Protein AF-A0A9Q5JHC2-F1 (afdb_monomer_lite)

Radius of gyration: 17.47 Å; chains: 1; bounding box: 38×24×54 Å

Organism: NCBI:txid1859475

pLDDT: mean 81.02, std 11.83, range [45.84, 92.88]

Structure (mmCIF, N/CA/C/O backbone):
data_AF-A0A9Q5JHC2-F1
#
_entry.id   AF-A0A9Q5JHC2-F1
#
loop_
_atom_site.group_PDB
_atom_site.id
_atom_site.type_symbol
_atom_site.label_atom_id
_atom_site.label_alt_id
_atom_site.label_comp_id
_atom_site.label_asym_id
_atom_site.label_entity_id
_atom_site.label_seq_id
_atom_site.pdbx_PDB_ins_code
_atom_site.Cartn_x
_atom_site.Cartn_y
_atom_site.Cartn_z
_atom_site.occupancy
_atom_site.B_iso_or_equiv
_atom_site.auth_seq_id
_atom_site.auth_comp_id
_atom_site.auth_asym_id
_atom_site.auth_atom_id
_atom_site.pdbx_PDB_model_num
ATOM 1 N N . MET A 1 1 ? 21.200 -5.064 -18.507 1.00 47.47 1 MET A N 1
ATOM 2 C CA . MET A 1 1 ? 20.815 -6.440 -18.109 1.00 47.47 1 MET A CA 1
ATOM 3 C C . MET A 1 1 ? 20.798 -6.687 -16.593 1.00 47.47 1 MET A C 1
ATOM 5 O O . MET A 1 1 ? 19.762 -7.161 -16.147 1.00 47.47 1 MET A O 1
ATOM 9 N N . PRO A 1 2 ? 21.817 -6.346 -15.773 1.00 53.28 2 PRO A N 1
ATOM 10 C CA . PRO A 1 2 ? 21.760 -6.601 -14.321 1.00 53.28 2 PRO A CA 1
ATOM 11 C C . PRO A 1 2 ? 20.676 -5.784 -13.587 1.00 53.28 2 PRO A C 1
ATOM 13 O O . PRO A 1 2 ? 19.994 -6.323 -12.725 1.00 53.28 2 PRO A O 1
ATOM 16 N N . LEU A 1 3 ? 20.439 -4.534 -14.009 1.00 52.41 3 LEU A N 1
ATOM 17 C CA . LEU A 1 3 ? 19.396 -3.651 -13.456 1.00 52.41 3 LEU A CA 1
ATOM 18 C C . LEU A 1 3 ? 17.959 -4.170 -13.669 1.00 52.41 3 LEU A C 1
ATOM 20 O O . LEU A 1 3 ? 17.090 -3.982 -12.823 1.00 52.41 3 LEU A O 1
ATOM 24 N N . ALA A 1 4 ? 17.697 -4.854 -14.788 1.00 52.88 4 ALA A N 1
ATOM 25 C CA . ALA A 1 4 ? 16.372 -5.405 -15.083 1.00 52.88 4 ALA A CA 1
ATOM 26 C C . ALA A 1 4 ? 16.067 -6.643 -14.220 1.00 52.88 4 ALA A C 1
ATOM 28 O O . ALA A 1 4 ? 14.956 -6.798 -13.724 1.00 52.88 4 ALA A O 1
ATOM 29 N N . LEU A 1 5 ? 17.076 -7.490 -13.982 1.00 53.91 5 LEU A N 1
ATOM 30 C CA . LEU A 1 5 ? 16.975 -8.659 -13.102 1.00 53.91 5 LEU A CA 1
ATOM 31 C C . LEU A 1 5 ? 16.800 -8.259 -11.630 1.00 53.91 5 LEU A C 1
ATOM 33 O O . LEU A 1 5 ? 15.967 -8.842 -10.935 1.00 53.91 5 LEU A O 1
ATOM 37 N N . SER A 1 6 ? 17.522 -7.231 -11.167 1.00 63.16 6 SER A N 1
ATOM 38 C CA . SER A 1 6 ? 17.329 -6.688 -9.817 1.00 63.16 6 SER A CA 1
ATOM 39 C C . SER A 1 6 ? 15.947 -6.049 -9.649 1.00 63.16 6 SER A C 1
ATOM 41 O O . SER A 1 6 ? 15.307 -6.250 -8.621 1.00 63.16 6 SER A O 1
ATOM 43 N N . SER A 1 7 ? 15.450 -5.351 -10.676 1.00 67.88 7 SER A N 1
ATOM 44 C CA . SER A 1 7 ? 14.123 -4.721 -10.682 1.00 67.88 7 SER A CA 1
ATOM 45 C C . SER A 1 7 ? 12.984 -5.748 -10.561 1.00 67.88 7 SER A C 1
ATOM 47 O O . SER A 1 7 ? 12.091 -5.591 -9.722 1.00 67.88 7 SER A O 1
ATOM 49 N N . ILE A 1 8 ? 13.066 -6.863 -11.297 1.00 75.50 8 ILE A N 1
ATOM 50 C CA . ILE A 1 8 ? 12.108 -7.974 -11.182 1.00 75.50 8 ILE A CA 1
ATOM 51 C C . ILE A 1 8 ? 12.140 -8.578 -9.774 1.00 75.50 8 ILE A C 1
ATOM 53 O O . ILE A 1 8 ? 11.084 -8.746 -9.160 1.00 75.50 8 ILE A O 1
ATOM 57 N N . GLY A 1 9 ? 13.333 -8.863 -9.237 1.00 77.25 9 GLY A N 1
ATOM 58 C CA . GLY A 1 9 ? 13.491 -9.436 -7.898 1.00 77.25 9 GLY A CA 1
ATOM 59 C C . GLY A 1 9 ? 12.878 -8.560 -6.802 1.00 77.25 9 GLY A C 1
ATOM 60 O O . GLY A 1 9 ? 12.099 -9.053 -5.986 1.00 77.25 9 GLY A O 1
ATOM 61 N N . VAL A 1 10 ? 13.149 -7.251 -6.832 1.00 79.75 10 VAL A N 1
ATOM 62 C CA . VAL A 1 10 ? 12.564 -6.273 -5.897 1.00 79.75 10 VAL A CA 1
ATOM 63 C C . VAL A 1 10 ? 11.038 -6.254 -6.007 1.00 79.75 10 VAL A C 1
ATOM 65 O O . VAL A 1 10 ? 10.347 -6.296 -4.988 1.00 79.75 10 VAL A O 1
ATOM 68 N N . SER A 1 11 ? 10.504 -6.268 -7.232 1.00 82.25 11 SER A N 1
ATOM 69 C CA . SER A 1 11 ? 9.060 -6.249 -7.484 1.00 82.25 11 SER A CA 1
ATOM 70 C C . SER A 1 11 ? 8.344 -7.496 -6.931 1.00 82.25 11 SER A C 1
ATOM 72 O O . SER A 1 11 ? 7.270 -7.386 -6.336 1.00 82.25 11 SER A O 1
ATOM 74 N N . ILE A 1 12 ? 8.970 -8.675 -7.045 1.00 85.38 12 ILE A N 1
ATOM 75 C CA . ILE A 1 12 ? 8.438 -9.946 -6.532 1.00 85.38 12 ILE A CA 1
ATOM 76 C C . ILE A 1 12 ? 8.480 -9.968 -5.003 1.00 85.38 12 ILE A C 1
ATOM 78 O O . ILE A 1 12 ? 7.471 -10.284 -4.372 1.00 85.38 12 ILE A O 1
ATOM 82 N N . VAL A 1 13 ? 9.619 -9.608 -4.401 1.00 87.25 13 VAL A N 1
ATOM 83 C CA . VAL A 1 13 ? 9.773 -9.574 -2.936 1.00 87.25 13 VAL A CA 1
ATOM 84 C C . VAL A 1 13 ? 8.765 -8.606 -2.318 1.00 87.25 13 VAL A C 1
ATOM 86 O O . VAL A 1 13 ? 8.062 -8.974 -1.375 1.00 87.25 13 VAL A O 1
ATOM 89 N N . PHE A 1 14 ? 8.625 -7.405 -2.888 1.00 87.81 14 PHE A N 1
ATOM 90 C CA . PHE A 1 14 ? 7.612 -6.444 -2.460 1.00 87.81 14 PHE A CA 1
ATOM 91 C C . PHE A 1 14 ? 6.196 -7.015 -2.595 1.00 87.81 14 PHE A C 1
ATOM 93 O O . PHE A 1 14 ? 5.408 -6.928 -1.653 1.00 87.81 14 PHE A O 1
ATOM 100 N N . GLY A 1 15 ? 5.878 -7.630 -3.738 1.00 89.38 15 GLY A N 1
ATOM 101 C CA . GLY A 1 15 ? 4.572 -8.235 -3.983 1.00 89.38 15 GLY A CA 1
ATOM 102 C C . GLY A 1 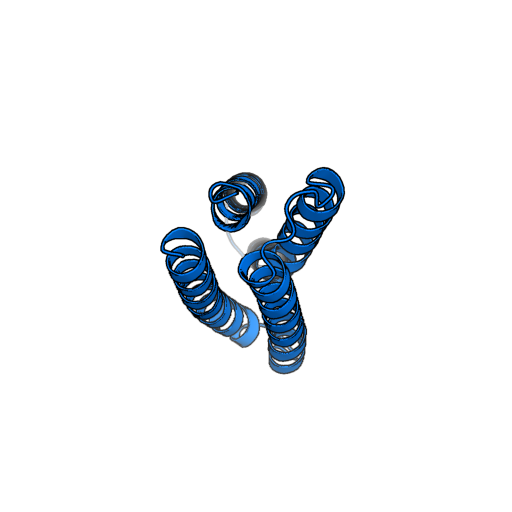15 ? 4.203 -9.288 -2.936 1.00 89.38 15 GLY A C 1
ATOM 103 O O . GLY A 1 15 ? 3.094 -9.262 -2.403 1.00 89.38 15 GLY A O 1
ATOM 104 N N . ILE A 1 16 ? 5.144 -10.167 -2.582 1.00 91.25 16 ILE A N 1
ATOM 105 C CA . ILE A 1 16 ? 4.948 -11.201 -1.554 1.00 91.25 16 ILE A CA 1
ATOM 106 C C . ILE A 1 16 ? 4.708 -10.567 -0.181 1.00 91.25 16 ILE A C 1
ATOM 108 O O . ILE A 1 16 ? 3.722 -10.904 0.478 1.00 91.25 16 ILE A O 1
ATOM 112 N N . ILE A 1 17 ? 5.571 -9.636 0.242 1.00 91.38 17 ILE A N 1
ATOM 113 C CA . ILE A 1 17 ? 5.438 -8.957 1.540 1.00 91.38 17 ILE A CA 1
ATOM 114 C C . ILE A 1 17 ? 4.080 -8.256 1.623 1.00 91.38 17 ILE A C 1
ATOM 116 O O . ILE A 1 17 ? 3.345 -8.446 2.593 1.00 91.38 17 ILE A O 1
ATOM 120 N N . TYR A 1 18 ? 3.709 -7.512 0.579 1.00 90.56 18 TYR A N 1
ATOM 121 C CA . TYR A 1 18 ? 2.442 -6.796 0.536 1.00 90.56 18 TYR A CA 1
ATOM 122 C C . TYR A 1 18 ? 1.239 -7.740 0.590 1.00 90.56 18 TYR A C 1
ATOM 124 O O . TYR A 1 18 ? 0.311 -7.481 1.351 1.00 90.56 18 TYR A O 1
ATOM 132 N N . LEU A 1 19 ? 1.249 -8.854 -0.149 1.00 92.38 19 LEU A N 1
ATOM 133 C CA . LEU A 1 19 ? 0.163 -9.840 -0.103 1.00 92.38 19 LEU A CA 1
ATOM 134 C C . LEU A 1 19 ? 0.002 -10.464 1.289 1.00 92.38 19 LEU A C 1
ATOM 136 O O . LEU A 1 19 ? -1.130 -10.652 1.737 1.00 92.38 19 LEU A O 1
ATOM 140 N N . ILE A 1 20 ? 1.101 -10.736 2.000 1.00 91.62 20 ILE A N 1
ATOM 141 C CA . ILE A 1 20 ? 1.061 -11.242 3.383 1.00 91.62 20 ILE A CA 1
ATOM 142 C C . ILE A 1 20 ? 0.446 -10.196 4.325 1.00 91.62 20 ILE A C 1
ATOM 144 O O . ILE A 1 20 ? -0.421 -10.523 5.147 1.00 91.62 20 ILE A O 1
ATOM 148 N N . THR A 1 21 ? 0.856 -8.931 4.197 1.00 89.25 21 THR A N 1
ATOM 149 C CA . THR A 1 21 ? 0.295 -7.825 4.987 1.00 89.25 21 THR A CA 1
ATOM 150 C C . THR A 1 21 ? -1.191 -7.631 4.685 1.00 89.25 21 THR A C 1
ATOM 152 O O . THR A 1 21 ? -2.005 -7.551 5.606 1.00 89.25 21 THR A O 1
ATOM 155 N N . LEU A 1 22 ? -1.560 -7.630 3.404 1.00 90.81 22 LEU A N 1
ATOM 156 C CA . LEU A 1 22 ? -2.932 -7.498 2.928 1.00 90.81 22 LEU A CA 1
ATOM 157 C C . LEU A 1 22 ? -3.810 -8.631 3.467 1.00 90.81 22 LEU A C 1
ATOM 159 O O . LEU A 1 22 ? -4.875 -8.365 4.015 1.00 90.81 22 LEU A O 1
ATOM 163 N N . TYR A 1 23 ? -3.353 -9.882 3.373 1.00 90.38 23 TYR A N 1
ATOM 164 C CA . TYR A 1 23 ? -4.063 -11.042 3.915 1.00 90.38 23 TYR A CA 1
ATOM 165 C C . TYR A 1 23 ? -4.327 -10.895 5.419 1.00 90.38 23 TYR A C 1
ATOM 167 O O . TYR A 1 23 ? -5.452 -11.102 5.881 1.00 90.38 23 TYR A O 1
ATOM 175 N N . SER A 1 24 ? -3.310 -10.470 6.173 1.00 87.94 24 SER A N 1
ATOM 176 C CA . SER A 1 24 ? -3.411 -10.264 7.622 1.00 87.94 24 SER A CA 1
ATOM 177 C C . SER A 1 24 ? -4.436 -9.183 7.982 1.00 87.94 24 SER A C 1
ATOM 179 O O . SER A 1 24 ? -5.254 -9.387 8.880 1.00 87.94 24 SER A O 1
ATOM 181 N N . ILE A 1 25 ? -4.445 -8.065 7.249 1.00 86.56 25 ILE A N 1
ATOM 182 C CA . ILE A 1 25 ? -5.408 -6.973 7.446 1.00 86.56 25 ILE A CA 1
ATOM 183 C C . ILE A 1 25 ? -6.820 -7.428 7.062 1.00 86.56 25 ILE A C 1
ATOM 185 O O . ILE A 1 25 ? -7.759 -7.311 7.853 1.00 86.56 25 ILE A O 1
ATOM 189 N N . CYS A 1 26 ? -6.980 -7.983 5.861 1.00 86.62 26 CYS A N 1
ATOM 190 C CA . CYS A 1 26 ? -8.278 -8.335 5.302 1.00 86.62 26 CYS A CA 1
ATOM 191 C C . CYS A 1 26 ? -8.987 -9.439 6.093 1.00 86.62 26 CYS A C 1
ATOM 193 O O . CYS A 1 26 ? -10.209 -9.383 6.206 1.00 86.62 26 CYS A O 1
ATOM 195 N N . ARG A 1 27 ? -8.268 -10.387 6.714 1.00 83.56 27 ARG A N 1
ATOM 196 C CA . ARG A 1 27 ? -8.880 -11.438 7.553 1.00 83.56 27 ARG A CA 1
ATOM 197 C C . ARG A 1 27 ? -9.715 -10.876 8.714 1.00 83.56 27 ARG A C 1
ATOM 199 O O . ARG A 1 27 ? -10.655 -11.530 9.157 1.00 83.56 27 ARG A O 1
ATOM 206 N N . SER A 1 28 ? -9.384 -9.680 9.199 1.00 75.19 28 SER A N 1
ATOM 207 C CA . SER A 1 28 ? -10.097 -9.016 10.299 1.00 75.19 28 SER A CA 1
ATOM 208 C C . SER A 1 28 ? -11.357 -8.248 9.863 1.00 75.19 28 SER A C 1
ATOM 210 O O . SER A 1 28 ? -12.123 -7.795 10.714 1.00 75.19 28 SER A O 1
ATOM 212 N N . LEU A 1 29 ? -11.592 -8.099 8.553 1.00 75.31 29 LEU A N 1
ATOM 213 C CA . LEU A 1 29 ? -12.661 -7.269 7.996 1.00 75.31 29 LEU A CA 1
ATOM 214 C C . LEU A 1 29 ? -13.895 -8.094 7.590 1.00 75.31 29 LEU A C 1
ATOM 216 O O . LEU A 1 29 ? -13.760 -9.175 7.006 1.00 75.31 29 LEU A O 1
ATOM 220 N N . PRO A 1 30 ? -15.120 -7.566 7.780 1.00 72.31 30 PRO A N 1
ATOM 221 C CA . PRO A 1 30 ? -16.308 -8.157 7.174 1.00 72.31 30 PRO A CA 1
ATOM 222 C C . PRO A 1 30 ? -16.178 -8.096 5.644 1.00 72.31 30 PRO A C 1
ATOM 224 O O . PRO A 1 30 ? -15.861 -7.048 5.087 1.00 72.31 30 PRO A O 1
ATOM 227 N N . LYS A 1 31 ? -16.414 -9.225 4.959 1.00 80.94 31 LYS A N 1
ATOM 228 C CA . LYS A 1 31 ? -16.166 -9.390 3.507 1.00 80.94 31 LYS A CA 1
ATOM 229 C C . LYS A 1 31 ? -14.690 -9.219 3.096 1.00 80.94 31 LYS A C 1
ATOM 231 O O . LYS A 1 31 ? -14.409 -8.921 1.936 1.00 80.94 31 LYS A O 1
ATOM 236 N N . GLY A 1 32 ? -13.753 -9.474 4.011 1.00 80.38 32 GLY A N 1
ATOM 237 C CA . GLY A 1 32 ? -12.308 -9.355 3.796 1.00 80.38 32 GLY A CA 1
ATOM 238 C C . GLY A 1 32 ? -11.761 -10.040 2.542 1.00 80.38 32 GLY A C 1
ATOM 239 O O . GLY A 1 32 ? -10.886 -9.486 1.886 1.00 80.38 32 GLY A O 1
ATOM 240 N N . ASN A 1 33 ? -12.325 -11.187 2.150 1.00 84.81 33 ASN A N 1
ATOM 241 C CA . ASN A 1 33 ? -11.901 -11.910 0.946 1.00 84.81 33 ASN A CA 1
ATOM 242 C C . ASN A 1 33 ? -12.067 -11.070 -0.332 1.00 84.81 33 ASN A C 1
ATOM 244 O O . ASN A 1 33 ? -11.173 -11.060 -1.171 1.00 84.81 33 ASN A O 1
ATOM 248 N N . TYR A 1 34 ? -13.168 -10.321 -0.471 1.00 86.94 34 TYR A N 1
ATOM 249 C CA . TYR A 1 34 ? -13.398 -9.476 -1.650 1.00 86.94 34 TYR A CA 1
ATOM 250 C C . TYR A 1 34 ? -12.381 -8.335 -1.735 1.00 86.94 34 TYR A C 1
ATOM 252 O O . TYR A 1 34 ? -11.840 -8.078 -2.807 1.00 86.94 34 TYR A O 1
ATOM 260 N N . PHE A 1 35 ? -12.074 -7.705 -0.595 1.00 85.94 35 PHE A N 1
ATOM 261 C CA . PHE A 1 35 ? -11.030 -6.683 -0.508 1.00 85.94 35 PHE A CA 1
ATOM 262 C C . PHE A 1 35 ? -9.649 -7.258 -0.829 1.00 85.94 35 PHE A C 1
ATOM 264 O O . PHE A 1 35 ? -8.886 -6.659 -1.583 1.00 85.94 35 PHE A O 1
ATOM 271 N N . PHE A 1 36 ? -9.335 -8.442 -0.300 1.00 90.06 36 PHE A N 1
ATOM 272 C CA . PHE A 1 36 ? -8.074 -9.110 -0.588 1.00 90.06 36 PHE A CA 1
ATOM 273 C C . PHE A 1 36 ? -7.900 -9.334 -2.095 1.00 90.06 36 PHE A C 1
ATOM 275 O O . PHE A 1 36 ? -6.897 -8.906 -2.663 1.00 90.06 36 PHE A O 1
ATOM 282 N N . TYR A 1 37 ? -8.895 -9.929 -2.762 1.00 90.38 37 TYR A N 1
ATOM 283 C CA . TYR A 1 37 ? -8.810 -10.189 -4.199 1.00 90.38 37 TYR A CA 1
ATOM 284 C C . TYR A 1 37 ? -8.713 -8.902 -5.026 1.00 90.38 37 TYR A C 1
ATOM 286 O O . TYR A 1 37 ? -7.903 -8.852 -5.950 1.00 90.38 37 TYR A O 1
ATOM 294 N N . SER A 1 38 ? -9.461 -7.844 -4.689 1.00 90.38 38 SER A N 1
ATOM 295 C CA . SER A 1 38 ? -9.398 -6.585 -5.446 1.00 90.38 38 SER A CA 1
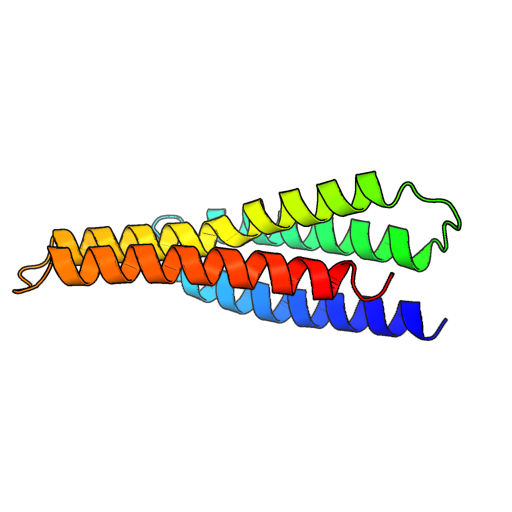ATOM 296 C C . SER A 1 38 ? -8.016 -5.930 -5.376 1.00 90.38 38 SER A C 1
ATOM 298 O O . SER A 1 38 ? -7.468 -5.540 -6.407 1.00 90.38 38 SER A O 1
ATOM 300 N N . PHE A 1 39 ? -7.418 -5.850 -4.183 1.00 91.25 39 PHE A N 1
ATOM 301 C CA . PHE A 1 39 ? -6.092 -5.246 -4.011 1.00 91.25 39 PHE A CA 1
ATOM 302 C C . PHE A 1 39 ? -4.966 -6.147 -4.531 1.00 91.25 39 PHE A C 1
ATOM 304 O O . PHE A 1 39 ? -3.995 -5.637 -5.090 1.00 91.25 39 PHE A O 1
ATOM 311 N N . ALA A 1 40 ? -5.107 -7.471 -4.427 1.00 90.75 40 ALA A N 1
ATOM 312 C CA . ALA A 1 40 ? -4.163 -8.416 -5.018 1.00 90.75 40 ALA A CA 1
ATOM 313 C C . ALA A 1 40 ? -4.127 -8.297 -6.551 1.00 90.75 40 ALA A C 1
ATOM 315 O O . ALA A 1 40 ? -3.045 -8.222 -7.130 1.00 90.75 40 ALA A O 1
ATOM 316 N N . ILE A 1 41 ? -5.289 -8.209 -7.211 1.00 92.88 41 ILE A N 1
ATOM 317 C CA . ILE A 1 41 ? -5.369 -8.020 -8.669 1.00 92.88 41 ILE A CA 1
ATOM 318 C C . ILE A 1 41 ? -4.734 -6.685 -9.078 1.00 92.88 41 ILE A C 1
ATOM 320 O O . ILE A 1 41 ? -3.944 -6.652 -10.021 1.00 92.88 41 ILE A O 1
ATOM 324 N N . MET A 1 42 ? -5.026 -5.597 -8.356 1.00 92.38 42 MET A N 1
ATOM 325 C CA . MET A 1 42 ? -4.418 -4.284 -8.615 1.00 92.38 42 MET A CA 1
ATOM 326 C C . MET A 1 42 ? -2.891 -4.311 -8.472 1.00 92.38 42 MET A C 1
ATOM 328 O O . MET A 1 42 ? -2.191 -3.760 -9.322 1.00 92.38 42 MET A O 1
ATOM 332 N N . LEU A 1 43 ? -2.370 -4.974 -7.435 1.00 91.56 43 LEU A N 1
ATOM 333 C CA . LEU A 1 43 ? -0.932 -5.146 -7.236 1.00 91.56 43 LEU A CA 1
ATOM 334 C C . LEU A 1 43 ? -0.303 -5.918 -8.400 1.00 91.56 43 LEU A C 1
ATOM 336 O O . LEU A 1 43 ? 0.684 -5.461 -8.969 1.00 91.56 43 LEU A O 1
ATOM 340 N N . VAL A 1 44 ? -0.876 -7.065 -8.773 1.00 90.81 44 VAL A N 1
ATOM 341 C CA . VAL A 1 44 ? -0.355 -7.892 -9.872 1.00 90.81 44 VAL A CA 1
ATOM 342 C C . VAL A 1 44 ? -0.360 -7.108 -11.185 1.00 90.81 44 VAL A C 1
ATOM 344 O O . VAL A 1 44 ? 0.650 -7.095 -11.885 1.00 90.81 44 VAL A O 1
ATOM 347 N N . ALA A 1 45 ? -1.447 -6.395 -11.492 1.00 89.81 45 ALA A N 1
ATOM 348 C CA . ALA A 1 45 ? -1.527 -5.548 -12.680 1.00 89.81 45 ALA A CA 1
ATOM 349 C C . ALA A 1 45 ? -0.438 -4.461 -12.686 1.00 89.81 45 ALA A C 1
ATOM 351 O O . ALA A 1 45 ? 0.233 -4.265 -13.700 1.00 89.81 45 ALA A O 1
ATOM 352 N N . PHE A 1 46 ? -0.206 -3.798 -11.549 1.00 89.50 46 PHE A N 1
ATOM 353 C CA . PHE A 1 46 ? 0.865 -2.812 -11.414 1.00 89.50 46 PHE A CA 1
ATOM 354 C C . PHE A 1 46 ? 2.254 -3.424 -11.614 1.00 89.50 46 PHE A C 1
ATOM 356 O O . PHE A 1 46 ? 3.043 -2.879 -12.383 1.00 89.50 46 PHE A O 1
ATOM 363 N N . LEU A 1 47 ? 2.545 -4.566 -10.985 1.00 88.44 47 LEU A N 1
ATOM 364 C CA . LEU A 1 47 ? 3.835 -5.246 -11.121 1.00 88.44 47 LEU A CA 1
ATOM 365 C C . LEU A 1 47 ? 4.084 -5.713 -12.562 1.00 88.44 47 LEU A C 1
ATOM 367 O O . LEU A 1 47 ? 5.214 -5.627 -13.042 1.00 88.44 47 LEU A O 1
ATOM 371 N N . LEU A 1 48 ? 3.050 -6.161 -13.280 1.00 86.56 48 LEU A N 1
ATOM 372 C CA . LEU A 1 48 ? 3.159 -6.502 -14.702 1.00 86.56 48 LEU A CA 1
ATOM 373 C C . LEU A 1 48 ? 3.486 -5.268 -15.553 1.00 86.56 48 LEU A C 1
ATOM 375 O O . LEU A 1 48 ? 4.401 -5.328 -16.372 1.00 86.56 48 LEU A O 1
ATOM 379 N N . ILE A 1 49 ? 2.802 -4.138 -15.331 1.00 84.62 49 ILE A N 1
ATOM 380 C CA . ILE A 1 49 ? 3.085 -2.871 -16.034 1.00 84.62 49 ILE A CA 1
ATOM 381 C C . ILE A 1 49 ? 4.503 -2.378 -15.717 1.00 84.62 49 ILE A C 1
ATOM 383 O O . ILE A 1 49 ? 5.223 -1.954 -16.622 1.00 84.62 49 ILE A O 1
ATOM 387 N N . TYR A 1 50 ? 4.904 -2.444 -14.446 1.00 81.81 50 TYR A N 1
ATOM 388 C CA . TYR A 1 50 ? 6.231 -2.070 -13.967 1.00 81.81 50 TYR A CA 1
ATOM 389 C C . TYR A 1 50 ? 7.326 -2.872 -14.679 1.00 81.81 50 TYR A C 1
ATOM 391 O O . TYR A 1 50 ? 8.209 -2.298 -15.319 1.00 81.81 50 TYR A O 1
ATOM 399 N N . ASN A 1 51 ? 7.220 -4.203 -14.642 1.00 79.69 51 ASN A N 1
ATOM 400 C CA . ASN A 1 51 ? 8.207 -5.093 -15.243 1.00 79.69 51 ASN A CA 1
ATOM 401 C C . ASN A 1 51 ? 8.211 -5.010 -16.771 1.00 79.69 51 ASN A C 1
ATOM 403 O O . ASN A 1 51 ? 9.285 -5.009 -17.363 1.00 79.69 51 ASN A O 1
ATOM 407 N N . TYR A 1 52 ? 7.047 -4.880 -17.417 1.00 78.38 52 TYR A N 1
ATOM 408 C CA . TYR A 1 52 ? 6.967 -4.680 -18.867 1.00 78.38 52 TYR A CA 1
ATOM 409 C C . TYR A 1 52 ? 7.711 -3.411 -19.303 1.00 78.38 52 TYR A C 1
ATOM 411 O O . TYR A 1 52 ? 8.492 -3.444 -20.254 1.00 78.38 52 TYR A O 1
ATOM 419 N N . LYS A 1 53 ? 7.524 -2.301 -18.576 1.00 73.00 53 LYS A N 1
ATOM 420 C CA . LYS A 1 53 ? 8.210 -1.036 -18.871 1.00 73.00 53 LYS A CA 1
ATOM 421 C C . LYS A 1 53 ? 9.724 -1.123 -18.651 1.00 73.00 53 LYS A C 1
ATOM 423 O O . LYS A 1 53 ? 10.472 -0.616 -19.482 1.00 73.00 53 LYS A O 1
ATOM 428 N N . TYR A 1 54 ? 10.173 -1.794 -17.590 1.00 66.25 54 TYR A N 1
ATOM 429 C CA . TYR A 1 54 ? 11.601 -1.964 -17.292 1.00 66.25 54 TYR A CA 1
ATOM 430 C C . TYR A 1 54 ? 12.321 -2.945 -18.225 1.00 66.25 54 TYR A C 1
ATOM 432 O O . TYR A 1 54 ? 13.439 -2.677 -18.661 1.00 66.25 54 TYR A O 1
ATOM 440 N N . LEU A 1 55 ? 11.694 -4.080 -18.547 1.00 62.97 55 LEU A N 1
ATOM 441 C CA . LEU A 1 55 ? 12.246 -5.077 -19.471 1.00 62.97 55 LEU A CA 1
ATOM 442 C C . LEU A 1 55 ? 12.253 -4.574 -20.918 1.00 62.97 55 LEU A C 1
ATOM 444 O O . LEU A 1 55 ? 13.137 -4.945 -21.687 1.00 62.97 55 LEU A O 1
ATOM 448 N N . GLY A 1 56 ? 11.297 -3.713 -21.277 1.00 55.97 56 GLY A N 1
ATOM 449 C CA . GLY A 1 56 ? 11.162 -3.147 -22.618 1.00 55.97 56 GLY A CA 1
ATOM 450 C C . GLY A 1 56 ? 12.238 -2.131 -23.010 1.00 55.97 56 GLY A C 1
ATOM 451 O O . GLY A 1 56 ? 12.244 -1.711 -24.163 1.00 55.97 56 GLY A O 1
ATOM 452 N N . ASN A 1 57 ? 13.135 -1.738 -22.092 1.00 53.81 57 ASN A N 1
ATOM 453 C CA . ASN A 1 57 ? 14.295 -0.879 -22.363 1.00 53.81 57 ASN A CA 1
ATOM 454 C C . ASN A 1 57 ? 13.943 0.374 -23.203 1.00 53.81 57 ASN A C 1
ATOM 456 O O . ASN A 1 57 ? 14.695 0.762 -24.098 1.00 53.81 57 ASN A O 1
ATOM 460 N N . GLN A 1 58 ? 12.774 0.990 -22.962 1.00 51.97 58 GLN A N 1
ATOM 461 C CA . GLN A 1 58 ? 12.336 2.180 -23.698 1.00 51.97 58 GLN A CA 1
ATOM 462 C C . GLN A 1 58 ? 13.104 3.411 -23.207 1.00 51.97 58 GLN A C 1
ATOM 464 O O . GLN A 1 58 ? 12.644 4.186 -22.368 1.00 51.97 58 GLN A O 1
ATOM 469 N N . ILE A 1 59 ? 14.307 3.556 -23.760 1.00 45.84 59 ILE A N 1
ATOM 470 C CA . ILE A 1 59 ? 15.144 4.753 -23.754 1.00 45.84 59 ILE A CA 1
ATOM 471 C C . ILE A 1 59 ? 14.274 5.906 -24.282 1.00 45.84 59 ILE A C 1
ATOM 473 O O . ILE A 1 59 ? 14.008 5.986 -25.476 1.00 45.84 59 ILE A O 1
ATOM 477 N N . GLY A 1 60 ? 13.757 6.750 -23.386 1.00 51.75 60 GLY A N 1
ATOM 478 C CA . GLY A 1 60 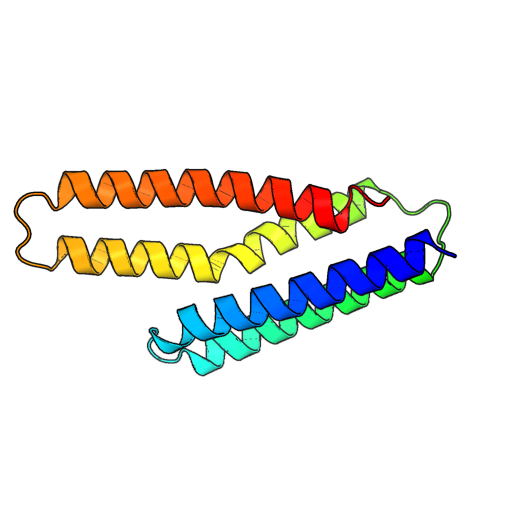? 12.917 7.903 -23.742 1.00 51.75 60 GLY A CA 1
ATOM 479 C C . GLY A 1 60 ? 11.490 7.897 -23.191 1.00 51.75 60 GLY A C 1
ATOM 480 O O . GLY A 1 60 ? 10.693 8.749 -23.583 1.00 51.75 60 GLY A O 1
ATOM 481 N N . TYR A 1 61 ? 11.133 6.979 -22.286 1.00 57.78 61 TYR A N 1
ATOM 482 C CA . TYR A 1 61 ? 9.824 7.059 -21.636 1.00 57.78 61 TYR A CA 1
ATOM 483 C C . TYR A 1 61 ? 9.694 8.333 -20.794 1.00 57.78 61 TYR A C 1
ATOM 485 O O . TYR A 1 61 ? 10.623 8.740 -20.097 1.00 57.78 61 TYR A O 1
ATOM 493 N N . ASN A 1 62 ? 8.509 8.944 -20.834 1.00 65.00 62 ASN A N 1
ATOM 494 C CA . ASN A 1 62 ? 8.195 10.151 -20.085 1.00 65.00 62 ASN A CA 1
ATOM 495 C C . ASN A 1 62 ? 8.173 9.817 -18.580 1.00 65.00 62 ASN A C 1
ATOM 497 O O . ASN A 1 62 ? 7.144 9.367 -18.062 1.00 65.00 62 ASN A O 1
ATOM 501 N N . VAL A 1 63 ? 9.321 9.975 -17.907 1.00 70.50 63 VAL A N 1
ATOM 502 C CA . VAL A 1 63 ? 9.568 9.673 -16.478 1.00 70.50 63 VAL A CA 1
ATOM 503 C C . VAL A 1 63 ? 8.449 10.225 -15.597 1.00 70.50 63 VAL A C 1
ATOM 505 O O . VAL A 1 63 ? 8.003 9.583 -14.650 1.00 70.50 63 VAL A O 1
ATOM 508 N N . GLU A 1 64 ? 7.908 11.377 -15.977 1.00 72.31 64 GLU A N 1
ATOM 509 C CA . GLU A 1 64 ? 6.811 12.037 -15.288 1.00 72.31 64 GLU A CA 1
ATOM 510 C C . GLU A 1 64 ? 5.506 11.220 -15.290 1.00 72.31 64 GLU A C 1
ATOM 512 O O . GLU A 1 64 ? 4.822 11.124 -14.271 1.00 72.31 64 GLU A O 1
ATOM 517 N N . SER A 1 65 ? 5.166 10.568 -16.406 1.00 73.75 65 SER A N 1
ATOM 518 C CA . SER A 1 65 ? 3.965 9.723 -16.509 1.00 73.75 65 SER A CA 1
ATOM 519 C C . SER A 1 65 ? 4.066 8.462 -15.646 1.00 73.75 65 SER A C 1
ATOM 521 O O . SER A 1 65 ? 3.075 8.014 -15.068 1.00 73.75 65 SER A O 1
ATOM 523 N N . PHE A 1 66 ? 5.273 7.905 -15.525 1.00 79.12 66 PHE A N 1
ATOM 524 C CA . PHE A 1 66 ? 5.535 6.744 -14.685 1.00 79.12 66 PHE A CA 1
ATOM 525 C C . PHE A 1 66 ? 5.550 7.121 -13.204 1.00 79.12 66 PHE A C 1
ATOM 527 O O . PHE A 1 66 ? 4.906 6.441 -12.410 1.00 79.12 66 PHE A O 1
ATOM 534 N N . ASN A 1 67 ? 6.155 8.260 -12.860 1.00 79.94 67 ASN A N 1
ATOM 535 C CA . ASN A 1 67 ? 6.107 8.843 -11.522 1.00 79.94 67 ASN A CA 1
ATOM 536 C C . ASN A 1 67 ? 4.663 9.015 -11.029 1.00 79.94 67 ASN A C 1
ATOM 538 O O . ASN A 1 67 ? 4.299 8.529 -9.959 1.00 79.94 67 ASN A O 1
ATOM 542 N N . ARG A 1 68 ? 3.799 9.621 -11.856 1.00 83.62 68 ARG A N 1
ATOM 543 C CA . ARG A 1 68 ? 2.373 9.776 -11.526 1.00 83.62 68 ARG A CA 1
ATOM 544 C C . ARG A 1 68 ? 1.690 8.429 -11.286 1.00 83.62 68 ARG A C 1
ATOM 546 O O . ARG A 1 68 ? 0.907 8.311 -10.348 1.00 83.62 68 ARG A O 1
ATOM 553 N N . LEU A 1 69 ? 1.990 7.412 -12.096 1.00 84.88 69 LEU A N 1
ATOM 554 C CA . LEU A 1 69 ? 1.419 6.073 -11.934 1.00 84.88 69 LEU A CA 1
ATOM 555 C C . LEU A 1 69 ? 1.884 5.412 -10.628 1.00 84.88 69 LEU A C 1
ATOM 557 O O . LEU A 1 69 ? 1.047 4.899 -9.888 1.00 84.88 69 LEU A O 1
ATOM 561 N N . VAL A 1 70 ? 3.183 5.464 -10.317 1.00 86.19 70 VAL A N 1
ATOM 562 C CA . VAL A 1 70 ? 3.753 4.945 -9.060 1.00 86.19 70 VAL A CA 1
ATOM 563 C C . VAL A 1 70 ? 3.133 5.659 -7.858 1.00 86.19 70 VAL A C 1
ATOM 565 O O . VAL A 1 70 ? 2.713 5.000 -6.909 1.00 86.19 70 VAL A O 1
ATOM 568 N N . TYR A 1 71 ? 2.976 6.982 -7.922 1.00 87.12 71 TYR A N 1
ATOM 569 C CA . TYR A 1 71 ? 2.327 7.761 -6.870 1.00 87.12 71 TYR A CA 1
ATOM 570 C C . TYR A 1 71 ? 0.860 7.353 -6.659 1.00 87.12 71 TYR A C 1
ATOM 572 O O . TYR A 1 71 ? 0.467 7.039 -5.535 1.00 87.12 71 TYR A O 1
ATOM 580 N N . ILE A 1 72 ? 0.057 7.281 -7.727 1.00 88.38 72 ILE A N 1
ATOM 581 C CA . ILE A 1 72 ? -1.359 6.879 -7.646 1.00 88.38 72 ILE A CA 1
ATOM 582 C C . ILE A 1 72 ? -1.485 5.462 -7.077 1.00 88.38 72 ILE A C 1
ATOM 584 O O . ILE A 1 72 ? -2.286 5.225 -6.171 1.00 88.38 72 ILE A O 1
ATOM 588 N N . MET A 1 73 ? -0.664 4.528 -7.560 1.00 89.69 73 MET A N 1
ATOM 589 C CA . MET A 1 73 ? -0.667 3.156 -7.055 1.00 89.69 73 MET A CA 1
ATOM 590 C C . MET A 1 73 ? -0.225 3.082 -5.595 1.00 89.69 73 MET A C 1
ATOM 592 O O . MET A 1 73 ? -0.818 2.318 -4.836 1.00 89.69 73 MET A O 1
ATOM 596 N N . SER A 1 74 ? 0.731 3.910 -5.165 1.00 89.50 74 SER A N 1
ATOM 597 C CA . SER A 1 74 ? 1.129 3.984 -3.756 1.00 89.50 74 SER A CA 1
ATOM 598 C C . SER A 1 74 ? -0.047 4.387 -2.856 1.00 89.50 74 SER A C 1
ATOM 600 O O . SER A 1 74 ? -0.249 3.773 -1.809 1.00 89.50 74 SER A O 1
ATOM 602 N N . LEU A 1 75 ? -0.875 5.347 -3.290 1.00 90.75 75 LEU A N 1
ATOM 603 C CA . LEU A 1 75 ? -2.054 5.795 -2.547 1.00 90.75 75 LEU A CA 1
ATOM 604 C C . LEU A 1 75 ? -3.119 4.701 -2.467 1.00 90.75 75 LEU A C 1
ATOM 606 O O . LEU A 1 75 ? -3.647 4.433 -1.387 1.00 90.75 75 LEU A O 1
ATOM 610 N N . ILE A 1 76 ? -3.407 4.043 -3.593 1.00 90.69 76 ILE A N 1
ATOM 611 C CA . ILE A 1 76 ? -4.400 2.964 -3.657 1.00 90.69 76 ILE A CA 1
ATOM 612 C C . ILE A 1 76 ? -3.966 1.798 -2.767 1.00 90.69 76 ILE A C 1
ATOM 614 O O . ILE A 1 76 ? -4.747 1.329 -1.942 1.00 90.69 76 ILE A O 1
ATOM 618 N N . LEU A 1 77 ? -2.712 1.357 -2.879 1.00 90.81 77 LEU A N 1
ATOM 619 C CA . LEU A 1 77 ? -2.199 0.216 -2.120 1.00 90.81 77 LEU A CA 1
ATOM 620 C C . LEU A 1 77 ? -2.067 0.505 -0.614 1.00 90.81 77 LEU A C 1
ATOM 622 O O . LEU A 1 77 ? -2.011 -0.437 0.176 1.00 90.81 77 LEU A O 1
ATOM 626 N N . TYR A 1 78 ? -2.082 1.772 -0.193 1.00 91.50 78 TYR A N 1
ATOM 627 C CA . TYR A 1 78 ? -2.113 2.146 1.223 1.00 91.50 78 TYR A CA 1
ATOM 628 C C . TYR A 1 78 ? -3.517 2.056 1.857 1.00 91.50 78 TYR A C 1
ATOM 630 O O . TYR A 1 78 ? -3.638 1.921 3.077 1.00 91.50 78 TYR A O 1
ATOM 638 N N . LEU A 1 79 ? -4.594 2.086 1.061 1.00 90.06 79 LEU A N 1
ATOM 639 C CA . LEU A 1 79 ? -5.976 2.085 1.569 1.00 90.06 79 LEU A CA 1
ATOM 640 C C . LEU A 1 79 ? -6.297 0.953 2.562 1.00 90.06 79 LEU A C 1
ATOM 642 O O . LEU A 1 79 ? -6.919 1.247 3.583 1.00 90.06 79 LEU A O 1
ATOM 646 N N . PRO A 1 80 ? -5.880 -0.311 2.349 1.00 87.38 80 PRO A N 1
ATOM 647 C CA . PRO A 1 80 ? -6.128 -1.383 3.316 1.00 87.38 80 PRO A CA 1
ATOM 648 C C . PRO A 1 80 ? -5.545 -1.081 4.701 1.00 87.38 80 PRO A C 1
ATOM 650 O O . PRO A 1 80 ? -6.196 -1.323 5.717 1.00 87.38 80 PRO A O 1
ATOM 653 N N . ILE A 1 81 ? -4.342 -0.499 4.743 1.00 87.56 81 ILE A N 1
ATOM 654 C CA . ILE A 1 81 ? -3.665 -0.109 5.985 1.00 87.56 81 ILE A CA 1
ATOM 655 C C . ILE A 1 81 ? -4.460 1.007 6.668 1.00 87.56 81 ILE A C 1
ATOM 657 O O . ILE A 1 81 ? -4.781 0.896 7.852 1.00 87.56 81 ILE A O 1
ATOM 661 N N . LEU A 1 82 ? -4.857 2.039 5.915 1.00 88.69 82 LEU A N 1
ATOM 662 C CA . LEU A 1 82 ? -5.682 3.139 6.421 1.00 88.69 82 LEU A CA 1
ATOM 663 C C . LEU A 1 82 ? -7.006 2.634 7.027 1.00 88.69 82 LEU A C 1
ATOM 665 O O . LEU A 1 82 ? -7.368 3.025 8.137 1.00 88.69 82 LEU A O 1
ATOM 669 N N . ILE A 1 83 ? -7.704 1.726 6.337 1.00 85.94 83 ILE A N 1
ATOM 670 C CA . ILE A 1 83 ? -8.960 1.120 6.813 1.00 85.94 83 ILE A CA 1
ATOM 671 C C . ILE A 1 83 ? -8.734 0.367 8.131 1.00 85.94 83 ILE A C 1
ATOM 673 O O . ILE A 1 83 ? -9.550 0.474 9.049 1.00 85.94 83 ILE A O 1
ATOM 677 N N . SER A 1 84 ? -7.614 -0.351 8.259 1.00 85.12 84 SER A N 1
ATOM 678 C CA . SER A 1 84 ? -7.245 -1.033 9.504 1.00 85.12 84 SER A CA 1
ATOM 679 C C . SER A 1 84 ? -7.092 -0.052 10.672 1.00 85.12 84 SER A C 1
ATOM 681 O O . SER A 1 84 ? -7.606 -0.309 11.763 1.00 85.12 84 SER A O 1
ATOM 683 N N . PHE A 1 85 ? -6.436 1.091 10.450 1.00 85.75 85 PHE A N 1
ATOM 684 C CA . PHE A 1 85 ? -6.279 2.133 11.471 1.00 85.75 85 PHE A CA 1
ATOM 685 C C . PHE A 1 85 ? -7.605 2.792 11.852 1.00 85.75 85 PHE A C 1
ATOM 687 O O . PHE A 1 85 ? -7.860 3.006 13.039 1.00 85.75 85 PHE A O 1
ATOM 694 N N . ILE A 1 86 ? -8.473 3.062 10.874 1.00 85.00 86 ILE A N 1
ATOM 695 C CA . ILE A 1 86 ? -9.815 3.606 11.125 1.00 85.00 86 ILE A CA 1
ATOM 696 C C . ILE A 1 86 ? -10.631 2.627 11.975 1.00 85.00 86 ILE A C 1
ATOM 698 O O . ILE A 1 86 ? -11.230 3.030 12.971 1.00 85.00 86 ILE A O 1
ATOM 702 N N . ASN A 1 87 ? -10.615 1.334 11.644 1.00 83.62 87 ASN A N 1
ATOM 703 C CA . ASN A 1 87 ? -11.324 0.325 12.431 1.00 83.62 87 ASN A CA 1
ATOM 704 C C . ASN A 1 87 ? -10.789 0.219 13.860 1.00 83.62 87 ASN A C 1
ATOM 706 O O . ASN A 1 87 ? -11.579 0.137 14.801 1.00 83.62 87 ASN A O 1
ATOM 710 N N . LEU A 1 88 ? -9.468 0.281 14.040 1.00 83.50 88 LEU A N 1
ATOM 711 C CA . LEU A 1 88 ? -8.856 0.283 15.365 1.00 83.50 88 LEU A CA 1
ATOM 712 C C . LEU A 1 88 ? -9.280 1.519 16.174 1.00 83.50 88 LEU A C 1
ATOM 714 O O . LEU A 1 88 ? -9.681 1.381 17.330 1.00 83.50 88 LEU A O 1
ATOM 718 N N . ALA A 1 89 ? -9.298 2.704 15.556 1.00 83.31 89 ALA A N 1
ATOM 719 C CA . ALA A 1 89 ? -9.792 3.924 16.191 1.00 83.31 89 ALA A CA 1
ATOM 720 C C . ALA A 1 89 ? -11.273 3.795 16.600 1.00 83.31 89 ALA A C 1
ATOM 722 O O . ALA A 1 89 ? -11.634 4.120 17.732 1.00 83.31 89 ALA A O 1
ATOM 723 N N . VAL A 1 90 ? -12.130 3.245 15.731 1.00 83.56 90 VAL A N 1
ATOM 724 C CA . VAL A 1 90 ? -1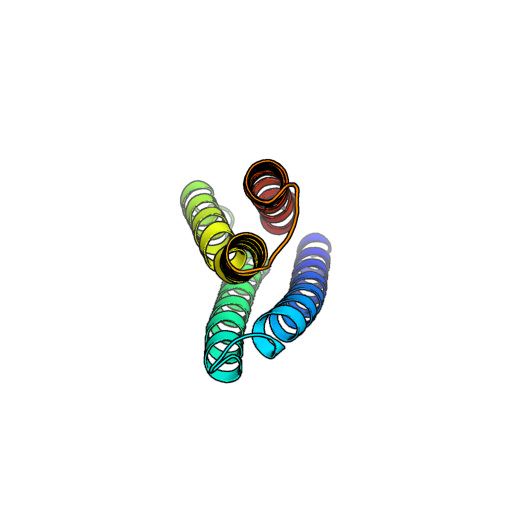3.555 3.011 16.035 1.00 83.56 90 VAL A CA 1
ATOM 725 C C . VAL A 1 90 ? -13.732 2.048 17.214 1.00 83.56 90 VAL A C 1
ATOM 727 O O . VAL A 1 90 ? -14.570 2.296 18.086 1.00 83.56 90 VAL A O 1
ATOM 730 N N . ILE A 1 91 ? -12.946 0.969 17.278 1.00 84.06 91 ILE A N 1
ATOM 731 C CA . ILE A 1 91 ? -12.980 0.006 18.391 1.00 84.06 91 ILE A CA 1
ATOM 732 C C . ILE A 1 91 ? -12.574 0.686 19.706 1.00 84.06 91 ILE A C 1
ATOM 734 O O . ILE A 1 91 ? -13.261 0.526 20.718 1.00 84.06 91 ILE A O 1
ATOM 738 N N . VAL A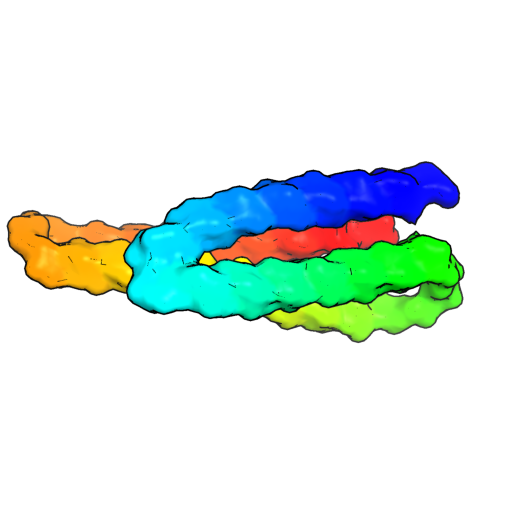 1 92 ? -11.508 1.490 19.693 1.00 84.88 92 VAL A N 1
ATOM 739 C CA . VAL A 1 92 ? -11.037 2.234 20.874 1.00 84.88 92 VAL A CA 1
ATOM 740 C C . VAL A 1 92 ? -12.088 3.240 21.355 1.00 84.88 92 VAL A C 1
ATOM 742 O O . VAL A 1 92 ? -12.347 3.331 22.558 1.00 84.88 92 VAL A O 1
ATOM 745 N N . PHE A 1 93 ? -12.750 3.950 20.438 1.00 80.56 93 PHE A N 1
ATOM 746 C CA . PHE A 1 93 ? -13.833 4.876 20.781 1.00 80.56 93 PHE A CA 1
ATOM 747 C C . PHE A 1 93 ? -15.044 4.164 21.407 1.00 80.56 93 PHE A C 1
ATOM 749 O O . PHE A 1 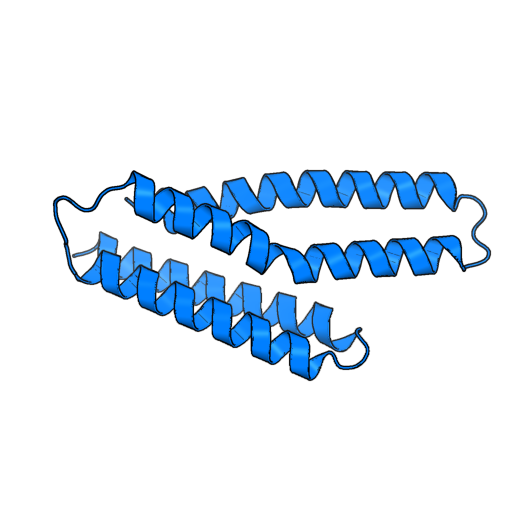93 ? -15.593 4.643 22.409 1.00 80.56 93 PHE A O 1
ATOM 756 N N . LYS A 1 94 ? -15.442 3.007 20.858 1.00 82.56 94 LYS A N 1
ATOM 757 C CA . LYS A 1 94 ? -16.575 2.208 21.361 1.00 82.56 94 LYS A CA 1
ATOM 758 C C . LYS A 1 94 ? -16.275 1.469 22.672 1.00 82.56 94 LYS A C 1
ATOM 760 O O . LYS A 1 94 ? -17.195 1.251 23.458 1.00 82.56 94 LYS A O 1
ATOM 765 N N . GLY A 1 95 ? -15.023 1.090 22.930 1.00 80.81 95 GLY A N 1
ATOM 766 C CA . GLY A 1 95 ? -14.619 0.396 24.160 1.00 80.81 95 GLY A CA 1
ATOM 767 C C . GLY A 1 95 ? -14.787 1.254 25.419 1.00 80.81 95 GLY A C 1
ATOM 768 O O . GLY A 1 95 ? -15.055 2.443 25.331 1.00 80.81 95 GLY A O 1
ATOM 769 N N . LYS A 1 96 ? -14.613 0.700 26.625 1.00 77.75 96 LYS A N 1
ATOM 770 C CA . LYS A 1 96 ? -14.667 1.455 27.903 1.00 77.75 96 LYS A CA 1
ATOM 771 C C . LYS A 1 96 ? -13.273 1.874 28.404 1.00 77.75 96 LYS A C 1
ATOM 773 O O . LYS A 1 96 ? -12.985 1.792 29.592 1.00 77.75 96 LYS A O 1
ATOM 778 N N . TYR A 1 97 ? -12.384 2.296 27.505 1.00 78.25 97 TYR A N 1
ATOM 779 C CA . TYR A 1 97 ? -11.026 2.718 27.877 1.00 78.25 97 TYR A CA 1
ATOM 780 C C . TYR A 1 97 ? -11.026 4.088 28.575 1.00 78.25 97 TYR A C 1
ATOM 782 O O . TYR A 1 97 ? -11.829 4.953 28.232 1.00 78.25 97 TYR A O 1
ATOM 790 N N . LYS A 1 98 ? -10.115 4.308 29.535 1.00 77.56 98 LYS A N 1
ATOM 791 C CA . LYS A 1 98 ? -9.980 5.596 30.250 1.00 77.56 98 LYS A CA 1
ATOM 792 C C . LYS A 1 98 ? -9.427 6.728 29.365 1.00 77.56 98 LYS A C 1
ATOM 794 O O . LYS A 1 98 ? -9.794 7.876 29.567 1.00 77.56 98 LYS A O 1
ATOM 799 N N . PHE A 1 99 ? -8.604 6.412 28.359 1.00 82.00 99 PHE A N 1
ATOM 800 C CA . PHE A 1 99 ? -7.881 7.396 27.530 1.00 82.00 99 PHE A CA 1
ATOM 801 C C . PHE A 1 99 ? -8.263 7.362 26.037 1.00 82.00 99 PHE A C 1
ATOM 803 O O . PHE A 1 99 ? -7.409 7.505 25.168 1.00 82.00 99 PHE A O 1
ATOM 810 N N . LYS A 1 100 ? -9.550 7.184 25.709 1.00 81.94 100 LYS A N 1
ATOM 811 C CA . LYS A 1 100 ? -10.024 6.966 24.320 1.00 81.94 100 LYS A CA 1
ATOM 812 C C . LYS A 1 100 ? -9.573 8.033 23.323 1.00 81.94 100 LYS A C 1
ATOM 814 O O . LYS A 1 100 ? -9.161 7.705 22.215 1.00 81.94 100 LYS A O 1
ATOM 819 N N . ILE A 1 101 ? -9.673 9.303 23.720 1.00 82.06 101 ILE A N 1
ATOM 820 C CA . ILE A 1 101 ? -9.362 10.451 22.861 1.00 82.06 101 ILE A CA 1
ATOM 821 C C . ILE A 1 101 ? -7.861 10.478 22.564 1.00 82.06 101 ILE A C 1
ATOM 823 O O . ILE A 1 101 ? -7.472 10.510 21.401 1.00 82.06 101 ILE A O 1
ATOM 827 N N . LEU A 1 102 ? -7.025 10.372 23.603 1.00 85.31 102 LEU A N 1
ATOM 828 C CA . LEU A 1 102 ? -5.568 10.369 23.464 1.00 85.31 102 LEU A CA 1
ATOM 829 C C . LEU A 1 102 ? -5.090 9.206 22.585 1.00 85.31 102 LEU A C 1
ATOM 831 O O . LEU A 1 102 ? -4.323 9.416 21.650 1.00 85.31 102 LEU A O 1
ATOM 835 N N . THR A 1 103 ? -5.585 7.989 22.832 1.00 84.44 103 THR A N 1
ATOM 836 C CA . THR A 1 103 ? -5.215 6.808 22.038 1.00 84.44 103 THR A CA 1
ATOM 837 C C . THR A 1 103 ? -5.642 6.943 20.575 1.00 84.44 103 THR A C 1
ATOM 839 O O . THR A 1 103 ? -4.897 6.546 19.683 1.00 84.44 103 THR A O 1
ATOM 842 N N . SER A 1 104 ? -6.802 7.545 20.303 1.00 83.00 104 SER A N 1
ATOM 843 C CA . SER A 1 104 ? -7.284 7.737 18.930 1.00 83.00 104 SER A CA 1
ATOM 844 C C . SER A 1 104 ? -6.482 8.796 18.173 1.00 83.00 104 SER A C 1
ATOM 846 O O . SER A 1 104 ? -6.149 8.581 17.010 1.00 83.00 104 SER A O 1
ATOM 848 N N . ILE A 1 105 ? -6.105 9.896 18.837 1.00 86.38 105 ILE A N 1
ATOM 849 C CA . ILE A 1 105 ? -5.209 10.916 18.266 1.00 86.38 105 ILE A CA 1
ATOM 850 C C . ILE A 1 105 ? -3.857 10.289 17.911 1.00 86.38 105 ILE A C 1
ATOM 852 O O . ILE A 1 105 ? -3.366 10.486 16.802 1.00 86.38 105 ILE A O 1
ATOM 856 N N . LEU A 1 106 ? -3.290 9.477 18.810 1.00 87.69 106 LEU A N 1
ATOM 857 C CA . LEU A 1 106 ? -2.039 8.762 18.549 1.00 87.69 106 LEU A CA 1
ATOM 858 C C . LEU A 1 106 ? -2.162 7.785 17.372 1.00 87.69 106 LEU A C 1
ATOM 860 O O . LEU A 1 106 ? -1.248 7.710 16.558 1.00 87.69 106 LEU A O 1
ATOM 864 N N . CYS A 1 107 ? -3.289 7.079 17.231 1.00 85.75 107 CYS A N 1
ATOM 865 C CA . CYS A 1 107 ? -3.522 6.188 16.089 1.00 85.75 107 CYS A CA 1
ATOM 866 C C . CYS A 1 107 ? -3.588 6.947 14.758 1.00 85.75 107 CYS A C 1
ATOM 868 O O . CYS A 1 107 ? -3.006 6.498 13.774 1.00 85.75 107 CYS A O 1
ATOM 870 N N . ILE A 1 108 ? -4.265 8.099 14.724 1.00 86.38 108 ILE A N 1
ATOM 871 C CA . ILE A 1 108 ? -4.349 8.947 13.523 1.00 86.38 108 ILE A CA 1
ATOM 872 C C . ILE A 1 108 ? -2.968 9.510 13.172 1.00 86.38 108 ILE A C 1
ATOM 874 O O . ILE A 1 108 ? -2.564 9.478 12.011 1.00 86.38 108 ILE A O 1
ATOM 878 N N . PHE A 1 109 ? -2.222 9.979 14.174 1.00 89.50 109 PHE A N 1
ATOM 879 C CA . PHE A 1 109 ? -0.868 10.492 13.980 1.00 89.50 109 PHE A CA 1
ATOM 880 C C . PHE A 1 109 ? 0.080 9.408 13.449 1.00 89.50 109 PHE A C 1
ATOM 882 O O . PHE A 1 109 ? 0.814 9.640 12.488 1.00 89.50 109 PHE A O 1
ATOM 889 N N . LEU A 1 110 ? 0.006 8.194 14.005 1.00 89.12 110 LEU A N 1
ATOM 890 C CA . LEU A 1 110 ? 0.781 7.049 13.529 1.00 89.12 110 LEU A CA 1
ATOM 891 C C . LEU A 1 110 ? 0.406 6.667 12.090 1.00 89.12 110 LEU A C 1
ATOM 893 O O . LEU A 1 110 ? 1.295 6.409 11.282 1.00 89.12 110 LEU A O 1
ATOM 897 N N . ALA A 1 111 ? -0.886 6.675 11.747 1.00 88.56 111 ALA A N 1
ATOM 898 C CA . ALA A 1 111 ? -1.340 6.423 10.381 1.00 88.56 111 ALA A CA 1
ATOM 899 C C . ALA A 1 111 ? -0.769 7.462 9.401 1.00 88.56 111 ALA A C 1
ATOM 901 O O . ALA A 1 111 ? -0.262 7.096 8.344 1.00 88.56 111 ALA A O 1
ATOM 902 N N . PHE A 1 112 ? -0.759 8.746 9.769 1.00 90.12 112 PHE A N 1
ATOM 903 C CA . PHE A 1 112 ? -0.192 9.797 8.921 1.00 90.12 112 PHE A CA 1
ATOM 904 C C . PHE A 1 112 ? 1.319 9.629 8.695 1.00 90.12 112 PHE A C 1
ATOM 906 O O . PHE A 1 112 ? 1.794 9.755 7.565 1.00 90.12 112 PHE A O 1
ATOM 913 N N . ILE A 1 113 ? 2.070 9.282 9.744 1.00 91.88 113 ILE A N 1
ATOM 914 C CA . ILE A 1 113 ? 3.508 8.989 9.631 1.00 91.88 113 ILE A CA 1
ATOM 915 C C . ILE A 1 113 ? 3.743 7.775 8.728 1.00 91.88 113 ILE A C 1
ATOM 917 O O . ILE A 1 113 ? 4.591 7.818 7.837 1.00 91.88 113 ILE A O 1
ATOM 921 N N . LEU A 1 114 ? 2.979 6.698 8.926 1.00 92.06 114 LEU A N 1
ATOM 922 C CA . LEU A 1 114 ? 3.094 5.488 8.114 1.00 92.06 114 LEU A CA 1
ATOM 923 C C . LEU A 1 114 ? 2.749 5.743 6.648 1.00 92.06 114 LEU A C 1
ATOM 925 O O . LEU A 1 114 ? 3.384 5.160 5.777 1.00 92.06 114 LEU A O 1
ATOM 929 N N . TRP A 1 115 ? 1.782 6.616 6.368 1.00 92.25 115 TRP A N 1
ATOM 930 C CA . TRP A 1 115 ? 1.454 7.036 5.007 1.00 92.25 115 TRP A CA 1
ATOM 931 C C . TRP A 1 115 ? 2.632 7.750 4.331 1.00 92.25 115 TRP A C 1
ATOM 933 O O . TRP A 1 115 ? 2.994 7.414 3.204 1.00 92.25 115 TRP A O 1
ATOM 943 N N . TRP A 1 116 ? 3.283 8.674 5.042 1.00 91.25 116 TRP A N 1
ATOM 944 C CA . TRP A 1 116 ? 4.487 9.356 4.557 1.00 91.25 116 TRP A CA 1
ATOM 945 C C . TRP A 1 116 ? 5.627 8.378 4.258 1.00 91.25 116 TRP A C 1
ATOM 947 O O . TRP A 1 116 ? 6.193 8.393 3.163 1.00 91.25 116 TRP A O 1
ATOM 957 N N . ILE A 1 117 ? 5.934 7.493 5.212 1.00 91.12 117 ILE A N 1
ATOM 958 C CA . ILE A 1 117 ? 6.983 6.475 5.059 1.00 91.12 117 ILE A CA 1
ATOM 959 C C . ILE A 1 117 ? 6.659 5.540 3.891 1.00 91.12 117 ILE A C 1
ATOM 961 O O . ILE A 1 117 ? 7.547 5.205 3.108 1.00 91.12 117 ILE A O 1
ATOM 965 N N . TRP A 1 118 ? 5.392 5.151 3.743 1.00 92.06 118 TRP A N 1
ATOM 966 C CA . TRP A 1 118 ? 4.933 4.290 2.661 1.00 92.06 118 TRP A CA 1
ATOM 967 C C . TRP A 1 118 ? 5.193 4.907 1.289 1.00 92.06 118 TRP A C 1
ATOM 969 O O . TRP A 1 118 ? 5.792 4.247 0.445 1.00 92.06 118 TRP A O 1
ATOM 979 N N . ILE A 1 119 ? 4.804 6.168 1.074 1.00 88.88 119 ILE A N 1
ATOM 980 C CA . ILE A 1 119 ? 5.035 6.852 -0.206 1.00 88.88 119 ILE A CA 1
ATOM 981 C C . ILE A 1 119 ? 6.530 6.924 -0.508 1.00 88.88 119 ILE A C 1
ATOM 983 O O . ILE A 1 119 ? 6.939 6.585 -1.616 1.00 88.88 119 ILE A O 1
ATOM 987 N N . ILE A 1 120 ? 7.351 7.324 0.467 1.00 87.44 120 ILE A N 1
ATOM 988 C CA . ILE A 1 120 ? 8.803 7.440 0.279 1.00 87.44 120 ILE A CA 1
ATOM 989 C C . ILE A 1 120 ? 9.406 6.081 -0.090 1.00 87.44 120 ILE A C 1
ATOM 991 O O . ILE A 1 120 ? 10.115 5.973 -1.088 1.00 87.44 120 ILE A O 1
ATOM 995 N N . MET A 1 121 ? 9.086 5.031 0.670 1.00 88.38 121 MET A N 1
ATOM 996 C CA . MET A 1 121 ? 9.577 3.678 0.411 1.00 88.38 121 MET A CA 1
ATOM 997 C C . MET A 1 121 ? 9.118 3.169 -0.961 1.00 88.38 121 MET A C 1
ATOM 999 O O . MET A 1 121 ? 9.922 2.621 -1.710 1.00 88.38 121 MET A O 1
ATOM 1003 N N . PHE A 1 122 ? 7.849 3.376 -1.314 1.00 85.38 122 PHE A N 1
ATOM 1004 C CA . PHE A 1 122 ? 7.283 2.938 -2.589 1.00 85.38 122 PHE A CA 1
ATOM 1005 C C . PHE A 1 122 ? 7.945 3.660 -3.772 1.00 85.38 122 PHE A C 1
ATOM 1007 O O . PHE A 1 122 ? 8.334 3.023 -4.748 1.00 85.38 122 PHE A O 1
ATOM 1014 N N . MET A 1 123 ? 8.161 4.973 -3.665 1.00 83.12 123 MET A N 1
ATOM 1015 C CA . MET A 1 123 ? 8.885 5.744 -4.679 1.00 83.12 123 MET A CA 1
ATOM 1016 C C . MET A 1 123 ? 10.337 5.279 -4.814 1.00 83.12 123 MET A C 1
ATOM 1018 O O . MET A 1 123 ? 10.802 5.074 -5.929 1.00 83.12 123 MET A O 1
ATOM 1022 N N . ILE A 1 124 ? 11.052 5.047 -3.711 1.00 81.81 124 ILE A N 1
ATOM 1023 C CA . ILE A 1 124 ? 12.440 4.561 -3.762 1.00 81.81 124 ILE A CA 1
ATOM 1024 C C . ILE A 1 124 ? 12.509 3.172 -4.410 1.00 81.81 124 ILE A C 1
ATOM 1026 O O . ILE A 1 124 ? 13.348 2.947 -5.278 1.00 81.81 124 ILE A O 1
ATOM 1030 N N . LEU A 1 125 ? 11.612 2.255 -4.042 1.00 80.50 125 LEU A N 1
ATOM 1031 C CA . LEU A 1 125 ? 11.616 0.882 -4.557 1.00 80.50 125 LEU A CA 1
ATOM 1032 C C . LEU A 1 125 ? 11.315 0.792 -6.055 1.00 80.50 125 LEU A C 1
ATOM 1034 O O . LEU A 1 125 ? 11.885 -0.061 -6.727 1.00 80.50 125 LEU A O 1
ATOM 1038 N N . PHE A 1 126 ? 10.421 1.638 -6.571 1.00 77.00 126 PHE A N 1
ATOM 1039 C CA . PHE A 1 126 ? 9.962 1.548 -7.961 1.00 77.00 126 PHE A CA 1
ATOM 1040 C C . PHE A 1 126 ? 10.530 2.642 -8.875 1.00 77.00 126 PHE A C 1
ATOM 1042 O O . PHE A 1 126 ? 10.412 2.533 -10.091 1.00 77.00 126 PHE A O 1
ATOM 1049 N N . MET A 1 127 ? 11.147 3.691 -8.329 1.00 72.12 127 MET A N 1
ATOM 1050 C CA . MET A 1 127 ? 11.774 4.762 -9.117 1.00 72.12 127 MET A CA 1
ATOM 1051 C C . MET A 1 127 ? 13.255 4.970 -8.808 1.00 72.12 127 MET A C 1
ATOM 1053 O O . MET A 1 127 ? 13.974 5.462 -9.665 1.00 72.12 127 MET A O 1
ATOM 1057 N N . GLY A 1 128 ? 13.744 4.568 -7.632 1.00 57.47 128 GLY A N 1
ATOM 1058 C CA . GLY A 1 128 ? 15.165 4.677 -7.274 1.00 57.47 128 GLY A CA 1
ATOM 1059 C C . GLY A 1 128 ? 16.086 3.717 -8.037 1.00 57.47 128 GLY A C 1
ATOM 1060 O O . GLY A 1 128 ? 17.302 3.827 -7.926 1.00 57.47 128 GLY A O 1
ATOM 1061 N N . PHE A 1 129 ? 15.519 2.788 -8.813 1.00 51.91 129 PHE A N 1
ATOM 1062 C CA . PHE A 1 129 ? 16.253 1.917 -9.734 1.00 51.91 129 PHE A CA 1
ATOM 1063 C C . PHE A 1 129 ? 16.228 2.424 -11.189 1.00 51.91 129 PHE A C 1
ATOM 1065 O O . PHE A 1 129 ? 16.651 1.675 -12.078 1.00 51.91 129 PHE A O 1
ATOM 1072 N N . VAL A 1 130 ? 15.617 3.591 -11.471 1.00 48.03 130 VAL A N 1
ATOM 1073 C CA . VAL A 1 130 ? 15.526 4.184 -12.828 1.00 48.03 130 VAL A CA 1
ATOM 1074 C C . VAL A 1 130 ? 16.796 4.966 -13.107 1.00 48.03 130 VAL A C 1
ATOM 1076 O O . VAL A 1 130 ? 17.201 5.748 -12.220 1.00 48.03 130 VAL A O 1
#

Secondary structure (DSSP, 8-state):
-HHHHHHHHHHHHHHHHHHHHHHHHHTTSTTHHHHHHHHHHHHHHHHHHHHHHHHTT-TT--HHHHHHHHHHHHHHHHHHHHHHHHHHHHHHHHS--TTHHHHHHHHHHHHHHHHHHHHHHHHHHHHTT-

Foldseek 3Di:
DVLLVVLLVLLVVVLVVLLVVLLVLLVPDDVSVVVSVVLNVLSVVVSVVLSCVSVVPPPDPPLVVVLVVLQVNLVVSCVSVVVSLVVVLVCLCPDPDPCSPVVNVVSVVVSVVVSVVSSVVSCCSRPVSD

Sequence (130 aa):
MPLALSSIGVSIVFGIIYLITLYSICRSLPKGNYFFYSFAIMLVAFLLIYNYKYLGNQIGYNVESFNRLVYIMSLILYLPILISFINLAVIVFKGKYKFKILTSILCIFLAFILWWIWIIMFMILFMGFV